Protein AF-A0A2V8HWJ4-F1 (afdb_monomer)

Mean predicted aligned error: 10.18 Å

Radius of gyration: 19.5 Å; Cα contacts (8 Å, |Δi|>4): 257; chains: 1; bounding box: 51×51×56 Å

Nearest PDB structures (foldseek):
  8vdk-assembly1_A  TM=6.441E-01  e=9.575E-03  Staphylococcus aureus subsp. aureus JH1
  4jdz-assembly1_B  TM=6.103E-01  e=1.844E-02  Staphylococcus aureus subsp. aureus TCH60
  4yok-assembly1_A  TM=5.145E-01  e=1.670E-01  Parabacteroides merdae ATCC 43184
  2xtl-assembly1_A  TM=5.226E-01  e=6.705E+00  Streptococcus agalactiae 515

Secondary structure (DSSP, 8-state):
-----------------EEEEEEEEEE-S--HHHHHHHHTT--EEEEEE-GGGGGG-EEEEPPTTSEEEEEEEESSEEEEEEES--TTEEEEEEEETTEE-TTT-EE--SS-PPPEEEEEEE--TTTT-------

pLDDT: mean 81.37, std 16.49, range [39.09, 96.19]

Structure (mmCIF, N/CA/C/O backbone):
data_AF-A0A2V8HWJ4-F1
#
_entry.id   AF-A0A2V8HWJ4-F1
#
loop_
_atom_site.group_PDB
_atom_site.id
_atom_site.type_symbol
_atom_site.label_atom_id
_atom_site.label_alt_id
_atom_site.label_comp_id
_atom_site.label_asym_id
_atom_site.label_entity_id
_atom_site.label_seq_id
_atom_site.pdbx_PDB_ins_code
_atom_site.Cartn_x
_atom_site.Cartn_y
_atom_site.Cartn_z
_atom_site.occupancy
_atom_site.B_iso_or_equiv
_atom_site.auth_seq_id
_atom_site.auth_comp_id
_atom_site.auth_asym_id
_atom_site.auth_atom_id
_atom_site.pdbx_PDB_model_num
ATOM 1 N N . MET A 1 1 ? 35.511 26.209 2.183 1.00 46.88 1 MET A N 1
ATOM 2 C CA . MET A 1 1 ? 34.753 24.993 1.827 1.00 46.88 1 MET A CA 1
ATOM 3 C C . MET A 1 1 ? 34.535 25.047 0.328 1.00 46.88 1 MET A C 1
ATOM 5 O O . MET A 1 1 ? 33.851 25.951 -0.124 1.00 46.88 1 MET A O 1
ATOM 9 N N . ASN A 1 2 ? 35.240 24.205 -0.425 1.00 43.47 2 ASN A N 1
ATOM 10 C CA . ASN A 1 2 ? 35.139 24.133 -1.881 1.00 43.47 2 ASN A CA 1
ATOM 11 C C . ASN A 1 2 ? 34.157 23.004 -2.209 1.00 43.47 2 ASN A C 1
ATOM 13 O O . ASN A 1 2 ? 34.398 21.871 -1.796 1.00 43.47 2 ASN A O 1
ATOM 17 N N . VAL A 1 3 ? 33.043 23.324 -2.862 1.00 63.38 3 VAL A N 1
ATOM 18 C CA . VAL A 1 3 ? 32.125 22.321 -3.405 1.00 63.38 3 VAL A CA 1
ATOM 19 C C . VAL A 1 3 ? 32.685 21.967 -4.775 1.00 63.38 3 VAL A C 1
ATOM 21 O O . VAL A 1 3 ? 32.548 22.739 -5.717 1.00 63.38 3 VAL A O 1
ATOM 24 N N . ALA A 1 4 ? 33.395 20.843 -4.862 1.00 56.09 4 ALA A N 1
ATOM 25 C CA . ALA A 1 4 ? 33.713 20.257 -6.153 1.00 56.09 4 ALA A CA 1
ATOM 26 C C . ALA A 1 4 ? 32.405 19.690 -6.717 1.00 56.09 4 ALA A C 1
ATOM 28 O O . ALA A 1 4 ? 31.874 18.710 -6.198 1.00 56.09 4 ALA A O 1
ATOM 29 N N . GLU A 1 5 ? 31.854 20.355 -7.729 1.00 59.22 5 GLU A N 1
ATOM 30 C CA . GLU A 1 5 ? 30.802 19.797 -8.573 1.00 59.22 5 GLU A CA 1
ATOM 31 C C . GLU A 1 5 ? 31.444 18.714 -9.446 1.00 59.22 5 GLU A C 1
ATOM 33 O O . GLU A 1 5 ? 31.859 18.967 -10.575 1.00 59.22 5 GLU A O 1
ATOM 38 N N . GLU A 1 6 ? 31.607 17.509 -8.898 1.00 63.28 6 GLU A N 1
ATOM 39 C CA . GLU A 1 6 ? 31.874 16.349 -9.741 1.00 63.28 6 GLU A CA 1
ATOM 40 C C . GLU A 1 6 ? 30.612 16.081 -10.577 1.00 63.28 6 GLU A C 1
ATOM 42 O O . GLU A 1 6 ? 29.525 15.922 -10.005 1.00 63.28 6 GLU A O 1
ATOM 47 N N . PRO A 1 7 ? 30.704 16.074 -11.920 1.00 59.50 7 PRO A N 1
ATOM 48 C CA . PRO A 1 7 ? 29.575 15.722 -12.761 1.00 59.50 7 PRO A CA 1
ATOM 49 C C . PRO A 1 7 ? 29.155 14.297 -12.412 1.00 59.50 7 PRO A C 1
ATOM 51 O O . PRO A 1 7 ? 29.977 13.385 -12.409 1.00 59.50 7 PRO A O 1
ATOM 54 N N . VAL A 1 8 ? 27.875 14.093 -12.107 1.00 60.78 8 VAL A N 1
ATOM 55 C CA . VAL A 1 8 ? 27.332 12.748 -11.905 1.00 60.78 8 VAL A CA 1
ATOM 56 C C . VAL A 1 8 ? 27.335 12.044 -13.264 1.00 60.78 8 VAL A C 1
ATOM 58 O O . VAL A 1 8 ? 26.416 12.196 -14.068 1.00 60.78 8 VAL A O 1
ATOM 61 N N . GLU A 1 9 ? 28.417 11.331 -13.561 1.00 56.38 9 GLU A N 1
ATOM 62 C CA . GLU A 1 9 ? 28.587 10.573 -14.795 1.00 56.38 9 GLU A CA 1
ATOM 63 C C . GLU A 1 9 ? 27.740 9.289 -14.747 1.00 56.38 9 GLU A C 1
ATOM 65 O O . GLU A 1 9 ? 27.767 8.527 -13.783 1.00 56.38 9 GLU A O 1
ATOM 70 N N . ASN A 1 10 ? 26.980 9.054 -15.822 1.00 44.91 10 ASN A N 1
ATOM 71 C CA . ASN A 1 10 ? 26.150 7.870 -16.072 1.00 44.91 10 ASN A CA 1
ATOM 72 C C . ASN A 1 10 ? 24.976 7.612 -15.104 1.00 44.91 10 ASN A C 1
ATOM 74 O O . ASN A 1 10 ? 24.850 6.541 -14.508 1.00 44.91 10 ASN A O 1
ATOM 78 N N . VAL A 1 11 ? 24.000 8.525 -15.072 1.00 57.62 11 VAL A N 1
ATOM 79 C CA . VAL A 1 11 ? 22.629 8.147 -14.684 1.00 57.62 11 VAL A CA 1
ATOM 80 C C . VAL A 1 11 ? 21.995 7.371 -15.841 1.00 57.62 11 VAL A C 1
ATOM 82 O O . VAL A 1 11 ? 21.488 7.947 -16.802 1.00 57.62 11 VAL A O 1
ATOM 85 N N . VAL A 1 12 ? 22.037 6.041 -15.771 1.00 59.84 12 VAL A N 1
ATOM 86 C CA . VAL A 1 12 ? 21.281 5.180 -16.690 1.00 59.84 12 VAL A CA 1
ATOM 87 C C . VAL A 1 12 ? 19.819 5.185 -16.247 1.00 59.84 12 VAL A C 1
ATOM 89 O O . VAL A 1 12 ? 19.450 4.517 -15.283 1.00 59.84 12 VAL A O 1
ATOM 92 N N . VAL A 1 13 ? 18.975 5.949 -16.944 1.00 58.25 13 VAL A N 1
ATOM 93 C CA . VAL A 1 13 ? 17.521 5.923 -16.735 1.00 58.25 13 VAL A CA 1
ATOM 94 C C . VAL A 1 13 ? 16.953 4.722 -17.486 1.00 58.25 13 VAL A C 1
ATOM 96 O O . VAL A 1 13 ? 16.794 4.750 -18.706 1.00 58.25 13 VAL A O 1
ATOM 99 N N . LEU A 1 14 ? 16.671 3.640 -16.761 1.00 59.69 14 LEU A N 1
ATOM 100 C CA . LEU A 1 14 ? 16.022 2.468 -17.337 1.00 59.69 14 LEU A CA 1
ATOM 101 C C . LEU A 1 14 ? 14.528 2.761 -17.533 1.00 59.69 14 LEU A C 1
ATOM 103 O O . LEU A 1 14 ? 13.748 2.724 -16.583 1.00 59.69 14 LEU A O 1
ATOM 107 N N . VAL A 1 15 ? 14.125 3.045 -18.771 1.00 60.78 15 VAL A N 1
ATOM 108 C CA . VAL A 1 15 ? 12.708 3.180 -19.132 1.00 60.78 15 VAL A CA 1
ATOM 109 C C . VAL A 1 15 ? 12.114 1.779 -19.245 1.00 60.78 15 VAL A C 1
ATOM 111 O O . VAL A 1 15 ? 12.237 1.113 -20.272 1.00 60.78 15 VAL A O 1
ATOM 114 N N . THR A 1 16 ? 11.511 1.306 -18.158 1.00 63.81 16 THR A N 1
ATOM 115 C CA . THR A 1 16 ? 10.693 0.087 -18.183 1.00 63.81 16 THR A CA 1
ATOM 116 C C . THR A 1 16 ? 9.255 0.456 -18.547 1.00 63.81 16 THR A C 1
ATOM 118 O O . THR A 1 16 ? 8.812 1.549 -18.186 1.00 63.81 16 THR A O 1
ATOM 121 N N . PRO A 1 17 ? 8.507 -0.409 -19.262 1.00 74.81 17 PRO A N 1
ATOM 122 C CA . PRO A 1 17 ? 7.065 -0.241 -19.380 1.00 74.81 17 PRO A CA 1
ATOM 123 C C . PRO A 1 17 ? 6.478 -0.050 -17.982 1.00 74.81 17 PRO A C 1
ATOM 125 O O . PRO A 1 17 ? 6.804 -0.810 -17.069 1.00 74.81 17 PRO A O 1
ATOM 128 N N . SER A 1 18 ? 5.664 0.985 -17.811 1.00 81.56 18 SER A N 1
ATOM 129 C CA . SER A 1 18 ? 5.021 1.285 -16.542 1.00 81.56 18 SER A CA 1
ATOM 130 C C . SER A 1 18 ? 3.521 1.043 -16.643 1.00 81.56 18 SER A C 1
ATOM 132 O O . SER A 1 18 ? 2.923 1.112 -17.719 1.00 81.56 18 SER A O 1
ATOM 134 N N . GLN A 1 19 ? 2.911 0.706 -15.515 1.00 87.75 19 GLN A N 1
ATOM 135 C CA . GLN A 1 19 ? 1.481 0.476 -15.412 1.00 87.75 19 GLN A CA 1
ATOM 136 C C . GLN A 1 19 ? 0.864 1.404 -14.381 1.00 87.75 19 GLN A C 1
ATOM 138 O O . GLN A 1 19 ? 1.471 1.766 -13.372 1.00 87.75 19 GLN A O 1
ATOM 143 N N . ARG A 1 20 ? -0.391 1.761 -14.641 1.00 90.81 20 ARG A N 1
ATOM 144 C CA . ARG A 1 20 ? -1.256 2.420 -13.673 1.00 90.81 20 ARG A CA 1
ATOM 145 C C . ARG A 1 20 ? -2.077 1.355 -12.960 1.00 90.81 20 ARG A C 1
ATOM 147 O O . ARG A 1 20 ? -2.779 0.592 -13.617 1.00 90.81 20 ARG A O 1
ATOM 154 N N . ILE A 1 21 ? -2.029 1.344 -11.632 1.00 92.81 21 ILE A N 1
ATOM 155 C CA . ILE A 1 21 ? -2.837 0.452 -10.798 1.00 92.81 21 ILE A CA 1
ATOM 156 C C . ILE A 1 21 ? -3.852 1.304 -10.049 1.00 92.81 21 ILE A C 1
ATOM 158 O O . ILE A 1 21 ? -3.497 2.212 -9.297 1.00 92.81 21 ILE A O 1
ATOM 162 N N . THR A 1 22 ? -5.129 1.016 -10.263 1.00 95.44 22 THR A N 1
ATOM 163 C CA . THR A 1 22 ? -6.211 1.566 -9.445 1.00 95.44 22 THR A CA 1
ATOM 164 C C . THR A 1 22 ? -6.525 0.589 -8.330 1.00 95.44 22 THR A C 1
ATOM 166 O O . THR A 1 22 ? -6.549 -0.620 -8.556 1.00 95.44 22 THR A O 1
ATOM 169 N N . GLY A 1 23 ? -6.775 1.105 -7.133 1.00 95.81 23 GLY A N 1
ATOM 170 C CA . GLY A 1 23 ? -7.134 0.261 -6.012 1.00 95.81 23 GLY A CA 1
ATOM 171 C C . GLY A 1 23 ? -8.056 0.923 -5.009 1.00 95.81 23 GLY A C 1
ATOM 172 O O . GLY A 1 23 ? -8.393 2.106 -5.114 1.00 95.81 23 GLY A O 1
ATOM 173 N N . ARG A 1 24 ? -8.485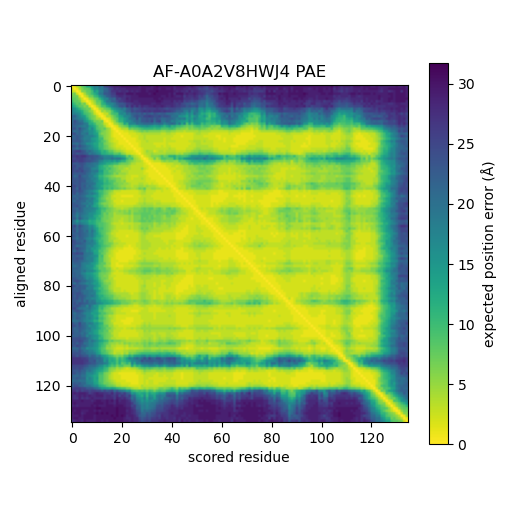 0.108 -4.052 1.00 95.88 24 ARG A N 1
ATOM 174 C CA . ARG A 1 24 ? -9.362 0.489 -2.955 1.00 95.88 24 ARG A CA 1
ATOM 175 C C . ARG A 1 24 ? -8.903 -0.174 -1.666 1.00 95.88 24 ARG A C 1
ATOM 177 O O . ARG A 1 24 ? -8.563 -1.356 -1.646 1.00 95.88 24 ARG A O 1
ATOM 184 N N . LEU A 1 25 ? -8.907 0.616 -0.605 1.00 93.88 25 LEU A N 1
ATOM 185 C CA . LEU A 1 25 ? -8.742 0.166 0.761 1.00 93.88 25 LEU A CA 1
ATOM 186 C C . LEU A 1 25 ? -10.122 -0.007 1.393 1.00 93.88 25 LEU A C 1
ATOM 188 O O . LEU A 1 25 ? -10.949 0.904 1.353 1.00 93.88 25 LEU A O 1
ATOM 192 N N . GLU A 1 26 ? -10.355 -1.175 1.971 1.00 91.81 26 GLU A N 1
ATOM 193 C CA . GLU A 1 26 ? -11.576 -1.523 2.683 1.00 91.81 26 GLU A CA 1
ATOM 194 C C . GLU A 1 26 ? -11.258 -1.815 4.146 1.00 91.81 26 GLU A C 1
ATOM 196 O O . GLU A 1 26 ? -10.200 -2.348 4.481 1.00 91.81 26 GLU A O 1
ATOM 201 N N . ILE A 1 27 ? -12.178 -1.441 5.029 1.00 89.44 27 ILE A N 1
ATOM 202 C CA . ILE A 1 27 ? -12.066 -1.710 6.460 1.00 89.44 27 ILE A CA 1
ATOM 203 C C . ILE A 1 27 ? -12.988 -2.886 6.748 1.00 89.44 27 ILE A C 1
ATOM 205 O O . ILE A 1 27 ? -14.202 -2.768 6.579 1.00 89.44 27 ILE A O 1
ATOM 209 N N . GLU A 1 28 ? -12.411 -4.022 7.128 1.00 84.06 28 GLU A N 1
ATOM 210 C CA . GLU A 1 28 ? -13.166 -5.259 7.350 1.00 84.06 28 GLU A CA 1
ATOM 211 C C . GLU A 1 28 ? -13.963 -5.209 8.660 1.00 84.06 28 GLU A C 1
ATOM 213 O O . GLU A 1 28 ? -15.060 -5.760 8.761 1.00 84.06 28 GLU A O 1
ATOM 218 N N . ASP A 1 29 ? -13.439 -4.502 9.659 1.00 78.19 29 ASP A N 1
ATOM 219 C CA . ASP A 1 29 ? -14.082 -4.343 10.955 1.00 78.19 29 ASP A CA 1
ATOM 220 C C . ASP A 1 29 ? -14.601 -2.919 11.202 1.00 78.19 29 ASP A C 1
ATOM 222 O O . ASP A 1 29 ? -14.595 -2.024 10.355 1.00 78.19 29 ASP A O 1
ATOM 226 N N . SER A 1 30 ? -15.142 -2.719 12.400 1.00 70.75 30 SER A N 1
ATOM 227 C CA . SER A 1 30 ? -15.635 -1.420 12.845 1.00 70.75 30 SER A CA 1
ATOM 228 C C . SER A 1 30 ? -14.602 -0.633 13.651 1.00 70.75 30 SER A C 1
ATOM 230 O O . SER A 1 30 ? -15.034 0.205 14.438 1.00 70.75 30 SER A O 1
ATOM 232 N N . SER A 1 31 ? -13.288 -0.877 13.494 1.00 80.31 31 SER A N 1
ATOM 233 C CA . SER A 1 31 ? -12.247 -0.113 14.203 1.00 80.31 31 SER A CA 1
ATOM 234 C C . SER A 1 31 ? -1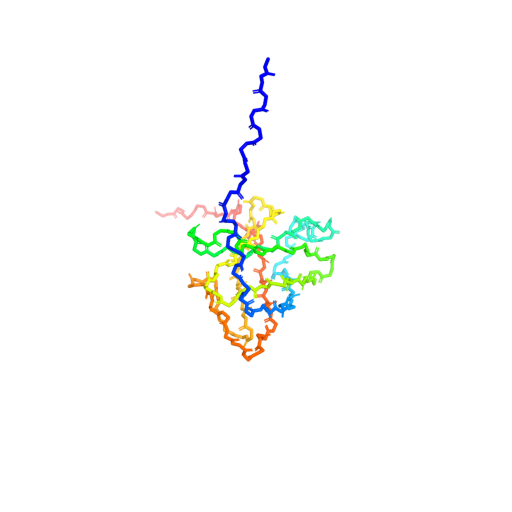2.401 1.386 13.914 1.00 80.31 31 SER A C 1
ATOM 236 O O . SER A 1 31 ? -12.202 1.828 12.772 1.00 80.31 31 SER A O 1
ATOM 238 N N . PRO A 1 32 ? -12.767 2.193 14.928 1.00 83.06 32 PRO A N 1
ATOM 239 C CA . PRO A 1 32 ? -12.885 3.635 14.762 1.00 83.06 32 PRO A CA 1
ATOM 240 C C . PRO A 1 32 ? -11.544 4.285 14.419 1.00 83.06 32 PRO A C 1
ATOM 242 O O . PRO A 1 32 ? -11.515 5.261 13.676 1.00 83.06 32 PRO A O 1
ATOM 245 N N . GLU A 1 33 ? -10.440 3.730 14.921 1.00 85.62 33 GLU A N 1
ATOM 246 C CA . GLU A 1 33 ? -9.082 4.225 14.707 1.00 85.62 33 GLU A CA 1
ATOM 247 C C . GLU A 1 33 ? -8.654 4.056 13.244 1.00 85.62 33 GLU A C 1
ATOM 249 O O . GLU A 1 33 ? -8.167 5.005 12.625 1.00 85.62 33 GLU A O 1
ATOM 254 N N . VAL A 1 34 ? -8.888 2.875 12.655 1.00 83.75 34 VAL A N 1
ATOM 255 C CA . VAL A 1 34 ? -8.596 2.627 11.232 1.00 83.75 34 VAL A CA 1
ATOM 256 C C . VAL A 1 34 ? -9.471 3.511 10.350 1.00 83.75 34 VAL A C 1
ATOM 258 O O . VAL A 1 34 ? -8.976 4.127 9.404 1.00 83.75 34 VAL A O 1
ATOM 261 N N . ARG A 1 35 ? -10.761 3.636 10.684 1.00 86.44 35 ARG A N 1
ATOM 262 C CA . ARG A 1 35 ? -11.685 4.507 9.948 1.00 86.44 35 ARG A CA 1
ATOM 263 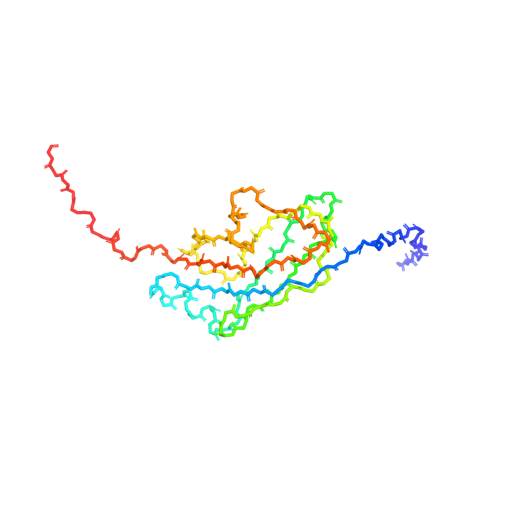C C . ARG A 1 35 ? -11.253 5.966 9.993 1.00 86.44 35 ARG A C 1
ATOM 265 O O . ARG A 1 35 ? -11.217 6.614 8.951 1.00 86.44 35 ARG A O 1
ATOM 272 N N . GLN A 1 36 ? -10.847 6.456 11.159 1.00 88.00 36 GLN A N 1
ATOM 273 C CA . GLN A 1 36 ? -10.325 7.809 11.305 1.00 88.00 36 GLN A CA 1
ATOM 274 C C . GLN A 1 36 ? -9.064 8.031 10.456 1.00 88.00 36 GLN A C 1
ATOM 276 O O . GLN A 1 36 ? -8.948 9.079 9.823 1.00 88.00 36 GLN A O 1
ATOM 281 N N . ALA A 1 37 ? -8.148 7.060 10.388 1.00 85.81 37 ALA A N 1
ATOM 282 C CA . ALA A 1 37 ? -6.938 7.169 9.569 1.00 85.81 37 ALA A CA 1
ATOM 283 C C . ALA A 1 37 ? -7.249 7.259 8.058 1.00 85.81 37 ALA A C 1
ATOM 285 O O . ALA A 1 37 ? -6.623 8.049 7.342 1.00 85.81 37 ALA A O 1
ATOM 286 N N . VAL A 1 38 ? -8.247 6.502 7.577 1.00 85.75 38 VAL A N 1
ATOM 287 C CA . VAL A 1 38 ? -8.755 6.601 6.193 1.00 85.75 38 VAL A CA 1
ATOM 288 C C . VAL A 1 38 ? -9.401 7.965 5.946 1.00 85.75 38 VAL A C 1
ATOM 290 O O . VAL A 1 38 ? -9.048 8.657 4.993 1.00 85.75 38 VAL A O 1
ATOM 293 N N . GLU A 1 39 ? -10.313 8.397 6.819 1.00 86.00 39 GLU A N 1
ATOM 294 C CA . GLU A 1 39 ? -11.035 9.672 6.686 1.00 86.00 39 GLU A CA 1
ATOM 295 C C . GLU A 1 39 ? -10.111 10.898 6.772 1.00 86.00 39 GLU A C 1
ATOM 297 O O . GLU A 1 39 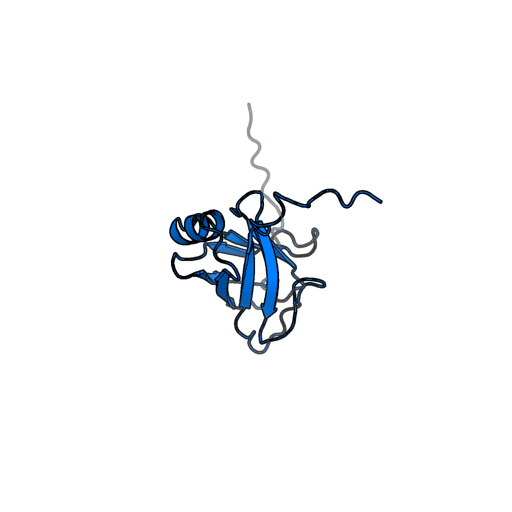? -10.385 11.944 6.169 1.00 86.00 39 GLU A O 1
ATOM 302 N N . ALA A 1 40 ? -8.998 10.769 7.495 1.00 87.12 40 ALA A N 1
ATOM 303 C CA . ALA A 1 40 ? -7.946 11.771 7.576 1.00 87.12 40 ALA A CA 1
ATOM 304 C C . ALA A 1 40 ? -7.023 11.785 6.341 1.00 87.12 40 ALA A C 1
ATOM 306 O O . ALA A 1 40 ? -6.227 12.714 6.204 1.00 87.12 40 ALA A O 1
ATOM 307 N N . GLY A 1 41 ? -7.123 10.799 5.439 1.00 83.94 41 GLY A N 1
ATOM 308 C CA . GLY A 1 41 ? -6.260 10.674 4.259 1.00 83.94 41 GLY A CA 1
ATOM 309 C C . GLY A 1 41 ? -4.797 10.407 4.616 1.00 83.94 41 GLY A C 1
ATOM 310 O O . GLY A 1 41 ? -3.897 10.890 3.935 1.00 83.94 41 GLY A O 1
ATOM 311 N N . GLN A 1 42 ? -4.552 9.703 5.724 1.00 87.06 42 GLN A N 1
ATOM 312 C CA . GLN A 1 42 ? -3.204 9.464 6.255 1.00 87.06 42 GLN A CA 1
ATOM 313 C C . GLN A 1 42 ? -2.606 8.129 5.801 1.00 87.06 42 GLN A C 1
ATOM 315 O O . GLN A 1 42 ? -1.426 7.873 6.041 1.00 87.06 42 GLN A O 1
ATOM 320 N N . LEU A 1 43 ? -3.403 7.270 5.160 1.00 92.50 43 LEU A N 1
ATOM 321 C CA . LEU A 1 43 ? -2.953 5.947 4.743 1.00 92.50 43 LEU A CA 1
ATOM 322 C C . LEU A 1 43 ? -2.212 6.008 3.412 1.00 92.50 43 LEU A C 1
ATOM 324 O O . LEU A 1 43 ? -2.747 6.472 2.404 1.00 92.50 43 LEU A O 1
ATOM 328 N N . HIS A 1 44 ? -0.974 5.521 3.413 1.00 95.31 44 HIS A N 1
ATOM 329 C CA . HIS A 1 44 ? -0.118 5.488 2.232 1.00 95.31 44 HIS A CA 1
ATOM 330 C C . HIS A 1 44 ? 0.110 4.046 1.788 1.00 95.31 44 HIS A C 1
ATOM 332 O O . HIS A 1 44 ? 0.796 3.278 2.468 1.00 95.31 44 HIS A O 1
ATOM 338 N N . VAL A 1 45 ? -0.407 3.698 0.615 1.00 96.19 45 VAL A N 1
ATOM 339 C CA . VAL A 1 45 ? -0.140 2.423 -0.052 1.00 96.19 45 VAL A CA 1
ATOM 340 C C . VAL A 1 45 ? 1.218 2.509 -0.726 1.00 96.19 45 VAL A C 1
ATOM 342 O O . VAL A 1 45 ? 1.456 3.403 -1.535 1.00 96.19 45 VAL A O 1
ATOM 345 N N . ASN A 1 46 ? 2.115 1.587 -0.396 1.00 96.00 46 ASN A N 1
ATOM 346 C CA . ASN A 1 46 ? 3.472 1.556 -0.918 1.00 96.00 46 ASN A CA 1
ATOM 347 C C . ASN A 1 46 ? 3.762 0.222 -1.589 1.00 96.00 46 ASN A C 1
ATOM 349 O O . ASN A 1 46 ? 3.422 -0.845 -1.082 1.00 96.00 46 ASN A O 1
ATOM 353 N N . LEU A 1 47 ? 4.415 0.296 -2.741 1.00 95.31 47 LEU A N 1
ATOM 354 C CA . LEU A 1 47 ? 4.942 -0.846 -3.459 1.00 95.31 47 LEU A CA 1
ATOM 355 C C . LEU A 1 47 ? 6.442 -0.901 -3.238 1.00 95.31 47 LEU A C 1
ATOM 357 O O . LEU A 1 47 ? 7.192 -0.062 -3.742 1.00 95.31 47 LEU A O 1
ATOM 361 N N . ARG A 1 48 ? 6.877 -1.914 -2.492 1.00 95.25 48 ARG A N 1
ATOM 362 C CA . ARG A 1 48 ? 8.287 -2.145 -2.206 1.00 95.25 48 ARG A CA 1
ATOM 363 C C . ARG A 1 48 ? 8.841 -3.239 -3.123 1.00 95.25 48 ARG A C 1
ATOM 365 O O . ARG A 1 48 ? 8.432 -4.396 -2.986 1.00 95.25 48 ARG A O 1
ATOM 372 N N . PRO A 1 49 ? 9.756 -2.911 -4.048 1.00 93.69 49 PRO A N 1
ATOM 373 C CA . PRO A 1 49 ? 10.426 -3.904 -4.878 1.00 93.69 49 PRO A CA 1
ATOM 374 C C . PRO A 1 49 ? 11.557 -4.597 -4.101 1.00 93.69 49 PRO A C 1
ATOM 376 O O . PRO A 1 49 ? 11.771 -4.363 -2.909 1.00 93.69 49 PRO A O 1
ATOM 379 N N . ASN A 1 50 ? 12.319 -5.453 -4.785 1.00 88.81 50 ASN A N 1
ATOM 380 C CA . ASN A 1 50 ? 13.598 -5.941 -4.266 1.00 88.81 50 ASN A CA 1
ATOM 381 C C . ASN A 1 50 ? 14.521 -4.749 -3.900 1.00 88.81 50 ASN A C 1
ATOM 383 O O . ASN A 1 50 ? 14.543 -3.776 -4.653 1.00 88.81 50 ASN A O 1
ATOM 387 N N . PRO A 1 51 ? 15.315 -4.813 -2.809 1.00 87.88 51 PRO A N 1
ATOM 388 C CA . PRO A 1 51 ? 16.227 -3.733 -2.412 1.00 87.88 51 PRO A CA 1
ATOM 389 C C . PRO A 1 51 ? 17.155 -3.208 -3.519 1.00 87.88 51 PRO A C 1
ATOM 391 O O . PRO A 1 51 ? 17.421 -2.012 -3.575 1.00 87.88 51 PRO A O 1
ATOM 394 N N . SER A 1 52 ? 17.602 -4.073 -4.436 1.00 87.94 52 SER A N 1
ATOM 395 C CA . SER A 1 52 ? 18.415 -3.680 -5.605 1.00 87.94 52 SER A CA 1
ATOM 396 C C . SER A 1 52 ? 17.688 -2.755 -6.595 1.00 87.94 52 SER A C 1
ATOM 398 O O . SER A 1 52 ? 18.324 -2.099 -7.414 1.00 87.94 52 SER A O 1
ATOM 400 N N . LEU A 1 53 ? 16.361 -2.681 -6.498 1.00 87.62 53 LEU A N 1
ATOM 401 C CA . LEU A 1 53 ? 15.462 -1.906 -7.345 1.00 87.62 53 LEU A CA 1
ATOM 402 C C . LEU A 1 53 ? 14.669 -0.866 -6.541 1.00 87.62 53 LEU A C 1
ATOM 404 O O . LEU A 1 53 ? 13.609 -0.437 -6.982 1.00 87.62 53 LEU A O 1
ATOM 408 N N . ALA A 1 54 ? 15.147 -0.451 -5.362 1.00 86.62 54 ALA A N 1
ATOM 409 C CA . ALA A 1 54 ? 14.418 0.463 -4.471 1.00 86.62 54 ALA A CA 1
ATOM 410 C C . ALA A 1 54 ? 13.967 1.780 -5.144 1.00 86.62 54 ALA A C 1
ATOM 412 O O . ALA A 1 54 ? 12.945 2.353 -4.764 1.00 86.62 54 ALA A O 1
ATOM 413 N N . PHE A 1 55 ? 14.688 2.228 -6.176 1.00 84.81 55 PHE A N 1
ATOM 414 C CA . PHE A 1 55 ? 14.338 3.392 -6.997 1.00 84.81 55 PHE A CA 1
ATOM 415 C C . PHE A 1 55 ? 13.025 3.234 -7.791 1.00 84.81 55 PHE A C 1
ATOM 417 O O . PHE A 1 55 ? 12.467 4.233 -8.224 1.00 84.81 55 PHE A O 1
ATOM 424 N N . LEU A 1 56 ? 12.520 2.006 -7.962 1.00 88.12 56 LEU A N 1
ATOM 425 C CA . LEU A 1 56 ? 11.227 1.689 -8.587 1.00 88.12 56 LEU A CA 1
ATOM 426 C C . LEU A 1 56 ? 10.079 1.591 -7.572 1.00 88.12 56 LEU A C 1
ATOM 428 O O . LEU A 1 56 ? 9.024 1.035 -7.888 1.00 88.12 56 LEU A O 1
ATOM 432 N N . SER A 1 57 ? 10.288 2.040 -6.332 1.00 90.06 57 SER A N 1
ATOM 433 C CA . SER A 1 57 ? 9.217 2.092 -5.338 1.00 90.06 57 SER A CA 1
ATOM 434 C C . SER A 1 57 ? 8.086 3.013 -5.799 1.00 90.06 57 SER A C 1
ATOM 436 O O . SER A 1 57 ? 8.315 4.072 -6.380 1.00 90.06 57 SER A O 1
ATOM 438 N N . GLY A 1 58 ? 6.851 2.579 -5.560 1.00 91.75 58 GLY A N 1
ATOM 439 C CA . GLY A 1 58 ? 5.644 3.340 -5.878 1.00 91.75 58 GLY A CA 1
ATOM 440 C C . GLY A 1 58 ? 4.891 3.686 -4.604 1.00 91.75 58 GLY A C 1
ATOM 441 O O . GLY A 1 58 ? 4.867 2.883 -3.673 1.00 91.75 58 GLY A O 1
ATOM 442 N N . SER A 1 59 ? 4.262 4.857 -4.554 1.00 94.62 59 SER A N 1
ATOM 443 C CA . SER A 1 59 ? 3.456 5.269 -3.406 1.00 94.62 59 SER A CA 1
ATOM 444 C C . SER A 1 59 ? 2.190 5.980 -3.856 1.00 94.62 59 SER A C 1
ATOM 446 O O . SER A 1 59 ? 2.199 6.715 -4.844 1.00 94.62 59 SER A O 1
ATOM 448 N N . ALA A 1 60 ? 1.103 5.759 -3.128 1.00 95.94 60 ALA A N 1
ATOM 449 C CA . ALA A 1 60 ? -0.159 6.449 -3.315 1.00 95.94 60 ALA A CA 1
ATOM 450 C C . ALA A 1 60 ? -0.804 6.726 -1.960 1.00 95.94 60 ALA A C 1
ATOM 452 O O . ALA A 1 60 ? -0.795 5.883 -1.065 1.00 95.94 60 ALA A O 1
ATOM 453 N N . VAL A 1 61 ? -1.398 7.906 -1.825 1.00 95.31 61 VAL A N 1
ATOM 454 C CA . VAL A 1 61 ? -2.219 8.254 -0.664 1.00 95.31 61 VAL A CA 1
ATOM 455 C C . VAL A 1 61 ? -3.643 7.781 -0.933 1.00 95.31 61 VAL A C 1
ATOM 457 O O . VAL A 1 61 ? -4.190 8.052 -2.006 1.00 95.31 61 VAL A O 1
ATOM 460 N N . ALA A 1 62 ? -4.236 7.072 0.023 1.00 94.38 62 ALA A N 1
ATOM 461 C CA . ALA A 1 62 ? -5.640 6.704 -0.044 1.00 94.38 62 ALA A CA 1
ATOM 462 C C . ALA A 1 62 ? -6.523 7.932 0.203 1.00 94.38 62 ALA A C 1
ATOM 464 O O . ALA A 1 62 ? -6.320 8.696 1.149 1.00 94.38 62 ALA A O 1
ATOM 465 N N . GLY A 1 63 ? -7.518 8.112 -0.661 1.00 93.56 63 GLY A N 1
ATOM 466 C CA . GLY A 1 63 ? -8.590 9.070 -0.454 1.00 93.56 63 GLY A CA 1
ATOM 467 C C . GLY A 1 63 ? -9.450 8.705 0.755 1.00 93.56 63 GLY A C 1
ATOM 468 O O . GLY A 1 63 ? -9.378 7.602 1.298 1.00 93.56 63 GLY A O 1
ATOM 469 N N . LYS A 1 64 ? -10.325 9.633 1.149 1.00 91.38 64 LYS A N 1
ATOM 470 C CA . LYS A 1 64 ? -11.274 9.429 2.260 1.00 91.38 64 LYS A CA 1
ATOM 471 C C . LYS A 1 64 ? -12.283 8.310 1.998 1.00 91.38 64 LYS A C 1
ATOM 473 O O . LYS A 1 64 ? -12.891 7.796 2.925 1.00 91.38 64 LYS A O 1
ATOM 478 N N . ASP A 1 65 ? -12.477 7.969 0.731 1.00 89.06 65 ASP A N 1
ATOM 479 C CA . ASP A 1 65 ? -13.294 6.860 0.243 1.00 89.06 65 ASP A CA 1
ATOM 480 C C . ASP A 1 65 ? -12.498 5.549 0.102 1.00 89.06 65 ASP A C 1
ATOM 482 O O . ASP A 1 65 ? -13.021 4.560 -0.410 1.00 89.06 65 ASP A O 1
ATOM 486 N N . GLY A 1 66 ? -11.227 5.547 0.519 1.00 92.19 66 GLY A N 1
ATOM 487 C CA . GLY A 1 66 ? -10.304 4.425 0.391 1.00 92.19 66 GLY A CA 1
ATOM 488 C C . GLY A 1 66 ? -9.736 4.241 -1.017 1.00 92.19 66 GLY A C 1
ATOM 489 O O . GLY A 1 66 ? -8.906 3.355 -1.212 1.00 92.19 66 GLY A O 1
ATOM 490 N N . ALA A 1 67 ? -10.138 5.040 -2.010 1.00 95.75 67 ALA A N 1
ATOM 491 C CA . ALA A 1 67 ? -9.632 4.903 -3.371 1.00 95.75 67 ALA A CA 1
ATOM 492 C C . ALA A 1 67 ? -8.197 5.431 -3.483 1.00 95.75 67 ALA A C 1
ATOM 494 O O . ALA A 1 67 ? -7.850 6.469 -2.921 1.00 95.75 67 ALA A O 1
ATOM 495 N N . PHE A 1 68 ? -7.356 4.744 -4.250 1.00 95.88 68 PHE A N 1
ATOM 496 C CA . PHE A 1 68 ? -5.994 5.189 -4.532 1.00 95.88 68 PHE A CA 1
ATOM 497 C C . PHE A 1 68 ? -5.573 4.828 -5.953 1.00 95.88 68 PHE A C 1
ATOM 499 O O . PHE A 1 68 ? -6.149 3.960 -6.616 1.00 95.88 68 PHE A O 1
ATOM 506 N N . VAL A 1 69 ? -4.540 5.518 -6.430 1.00 96.00 69 VAL A N 1
ATOM 507 C CA . VAL A 1 69 ? -3.959 5.285 -7.750 1.00 96.00 69 VAL A CA 1
ATOM 508 C C . VAL A 1 69 ? -2.445 5.300 -7.638 1.00 96.00 69 VAL A C 1
ATOM 510 O O . VAL A 1 69 ? -1.860 6.323 -7.291 1.00 96.00 69 VAL A O 1
ATOM 513 N N . LEU A 1 70 ? -1.824 4.183 -7.998 1.00 94.56 70 LEU A N 1
ATOM 514 C CA . LEU A 1 70 ? -0.384 4.077 -8.190 1.00 94.56 70 LEU A CA 1
ATOM 515 C C . LEU A 1 70 ? -0.087 4.321 -9.670 1.00 94.56 70 LEU A C 1
ATOM 517 O O . LEU A 1 70 ? -0.583 3.600 -10.539 1.00 94.56 70 LEU A O 1
ATOM 521 N N . ASN A 1 71 ? 0.683 5.368 -9.953 1.00 91.56 71 ASN A N 1
ATOM 522 C CA . ASN A 1 71 ? 1.136 5.690 -11.303 1.00 91.56 71 ASN A CA 1
ATOM 523 C C . ASN A 1 71 ? 2.564 5.186 -11.504 1.00 91.56 71 ASN A C 1
ATOM 525 O O . ASN A 1 71 ? 3.297 4.994 -10.536 1.00 91.56 71 ASN A O 1
ATOM 529 N N . ASP A 1 72 ? 2.932 4.995 -12.767 1.00 88.69 72 ASP A N 1
ATOM 530 C CA . ASP A 1 72 ? 4.300 4.694 -13.185 1.00 88.69 72 ASP A CA 1
ATOM 531 C C . ASP A 1 72 ? 4.928 3.467 -12.502 1.00 88.69 72 ASP A C 1
ATOM 533 O O . ASP A 1 72 ? 6.126 3.425 -12.227 1.00 88.69 72 ASP A O 1
ATOM 537 N N . VAL A 1 73 ? 4.125 2.428 -12.255 1.00 90.75 73 VAL A N 1
ATOM 538 C CA . VAL A 1 73 ? 4.603 1.206 -11.602 1.00 90.75 73 VAL A CA 1
ATOM 539 C C . VAL A 1 73 ? 5.333 0.328 -12.617 1.00 90.75 73 VAL A C 1
ATOM 541 O O . VAL A 1 73 ? 4.719 -0.186 -13.552 1.00 90.75 73 VAL A O 1
ATOM 544 N N . GLY A 1 74 ? 6.646 0.168 -12.451 1.00 88.81 74 GLY A N 1
ATOM 545 C CA . GLY A 1 74 ? 7.482 -0.619 -13.363 1.00 88.81 74 GLY A CA 1
ATOM 546 C C . GLY A 1 74 ? 7.148 -2.113 -13.348 1.00 88.81 74 GLY A C 1
ATOM 547 O O . GLY A 1 74 ? 6.675 -2.648 -12.354 1.00 88.81 74 GLY A O 1
ATOM 548 N N . VAL A 1 75 ? 7.414 -2.828 -14.441 1.00 88.38 75 VAL A N 1
ATOM 549 C CA . VAL A 1 75 ? 7.140 -4.276 -14.552 1.00 88.38 75 VAL A CA 1
ATOM 550 C C . VAL A 1 75 ? 8.198 -5.099 -13.796 1.00 88.38 75 VAL A C 1
ATOM 552 O O . VAL A 1 75 ? 9.133 -5.639 -14.385 1.00 88.38 75 VAL A O 1
ATOM 555 N N . VAL A 1 76 ? 8.069 -5.169 -12.467 1.00 89.31 76 VAL A N 1
ATOM 556 C CA . VAL A 1 76 ? 8.928 -5.955 -11.559 1.00 89.31 76 VAL A CA 1
ATOM 557 C C . VAL A 1 76 ? 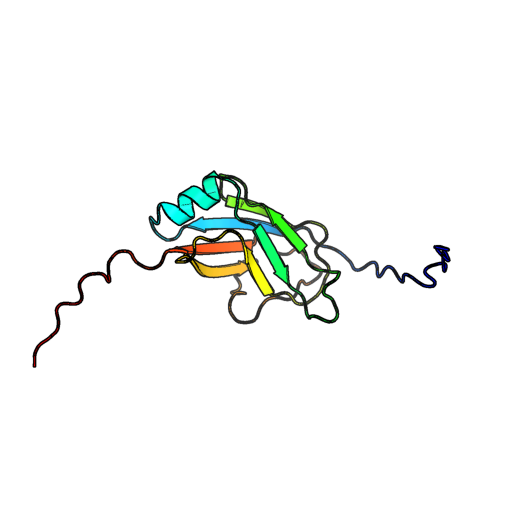8.097 -6.631 -10.459 1.00 89.31 76 VAL A C 1
ATOM 559 O O . VAL A 1 76 ? 6.873 -6.504 -10.420 1.00 89.31 76 VAL A O 1
ATOM 562 N N . HIS A 1 77 ? 8.758 -7.379 -9.571 1.00 91.94 77 HIS A N 1
ATOM 563 C CA . HIS A 1 77 ? 8.118 -8.008 -8.418 1.00 91.94 77 HIS A CA 1
ATOM 564 C C . HIS A 1 77 ? 8.055 -7.052 -7.217 1.00 91.94 77 HIS A C 1
ATOM 566 O O . HIS A 1 77 ? 9.086 -6.521 -6.789 1.00 91.94 77 HIS A O 1
ATOM 572 N N . TYR A 1 78 ? 6.873 -6.910 -6.621 1.00 94.62 78 TYR A N 1
ATOM 573 C CA . TYR A 1 78 ? 6.595 -6.023 -5.494 1.00 94.62 78 TYR A CA 1
ATOM 574 C C . TYR A 1 78 ? 5.989 -6.753 -4.300 1.00 94.62 78 TYR A C 1
ATOM 576 O O . TYR A 1 78 ? 5.329 -7.781 -4.433 1.00 94.62 78 TYR A O 1
ATOM 584 N N . ARG A 1 79 ? 6.162 -6.158 -3.120 1.00 95.31 79 ARG A N 1
ATOM 585 C CA . ARG A 1 79 ? 5.308 -6.374 -1.949 1.00 95.31 79 ARG A CA 1
ATOM 586 C C . ARG A 1 79 ? 4.522 -5.104 -1.655 1.00 95.31 79 ARG A C 1
ATOM 588 O O . ARG A 1 79 ? 5.050 -4.006 -1.830 1.00 95.31 79 ARG A O 1
ATOM 595 N N . VAL A 1 80 ? 3.287 -5.272 -1.194 1.00 94.88 80 VAL A N 1
ATOM 596 C CA . VAL A 1 80 ? 2.457 -4.161 -0.719 1.00 94.88 80 VAL A CA 1
ATOM 597 C C . VAL A 1 80 ? 2.782 -3.879 0.739 1.00 94.88 80 VAL A C 1
ATOM 599 O O . VAL A 1 80 ? 2.891 -4.795 1.551 1.00 94.88 80 VAL A O 1
ATOM 602 N N . GLU A 1 81 ? 2.919 -2.602 1.061 1.00 94.56 81 GLU A N 1
ATOM 603 C CA . GLU A 1 81 ? 3.054 -2.086 2.414 1.00 94.56 81 GLU A CA 1
ATOM 604 C C . GLU A 1 81 ? 2.047 -0.958 2.619 1.00 94.56 81 GLU A C 1
ATOM 606 O O . GLU A 1 81 ? 1.692 -0.243 1.680 1.00 94.56 81 GLU A O 1
ATOM 611 N N . LEU A 1 82 ? 1.592 -0.789 3.855 1.00 93.94 82 LEU A N 1
ATOM 612 C CA . LEU A 1 82 ? 0.688 0.287 4.225 1.00 93.94 82 LEU A CA 1
ATOM 613 C C . LEU A 1 82 ? 1.313 1.069 5.378 1.00 93.94 82 LEU A C 1
ATOM 615 O O . LEU A 1 82 ? 1.626 0.498 6.422 1.00 93.94 82 LEU A O 1
ATOM 619 N N . PHE A 1 83 ? 1.507 2.370 5.183 1.00 93.12 83 PHE A N 1
ATOM 620 C CA . PHE A 1 83 ? 1.958 3.283 6.234 1.00 93.12 83 PHE A CA 1
ATOM 621 C C . PHE A 1 83 ? 0.812 4.182 6.693 1.00 93.12 83 PHE A C 1
ATOM 623 O O . PHE A 1 83 ? -0.179 4.352 5.984 1.00 93.12 83 PHE A O 1
ATOM 630 N N . GLY A 1 84 ? 0.958 4.753 7.890 1.00 89.88 84 GLY A N 1
ATOM 631 C CA . GLY A 1 84 ? -0.085 5.565 8.525 1.00 89.88 84 GLY A CA 1
ATOM 632 C C . GLY A 1 84 ? -1.171 4.743 9.222 1.00 89.88 84 GLY A C 1
ATOM 633 O O . GLY A 1 84 ? -2.123 5.317 9.741 1.00 89.88 84 GLY A O 1
ATOM 634 N N . LEU A 1 85 ? -1.028 3.413 9.256 1.00 87.88 85 LEU A N 1
ATOM 635 C CA . LEU A 1 85 ? -1.904 2.545 10.032 1.00 87.88 85 LEU A CA 1
ATOM 636 C C . LEU A 1 85 ? -1.793 2.842 11.539 1.00 87.88 85 LEU A C 1
ATOM 638 O O . LEU A 1 85 ? -0.680 3.060 12.033 1.00 87.88 85 LEU A O 1
ATOM 642 N N . PRO A 1 86 ? -2.914 2.793 12.283 1.00 87.12 86 PRO A N 1
ATOM 643 C CA . PRO A 1 86 ? -2.893 2.716 13.741 1.00 87.12 86 PRO A CA 1
ATOM 644 C C . PRO A 1 86 ? -2.043 1.538 14.239 1.00 87.12 86 PRO A C 1
ATOM 646 O O . PRO A 1 86 ? -1.898 0.528 13.552 1.00 87.12 86 PRO A O 1
ATOM 649 N N . ALA A 1 87 ? -1.482 1.659 15.446 1.00 82.06 87 ALA A N 1
ATOM 650 C CA . ALA A 1 87 ? -0.514 0.697 15.992 1.00 82.06 87 ALA A CA 1
ATOM 651 C C . ALA A 1 87 ? -1.062 -0.733 16.158 1.00 82.06 87 ALA A C 1
ATOM 653 O O . ALA A 1 87 ? -0.294 -1.687 16.254 1.00 82.06 87 ALA A O 1
ATOM 654 N N . ASP A 1 88 ? -2.378 -0.871 16.222 1.00 83.00 88 ASP A N 1
ATOM 655 C CA . ASP A 1 88 ? -3.111 -2.111 16.411 1.00 83.00 88 ASP A CA 1
ATOM 656 C C . ASP A 1 88 ? -3.773 -2.610 15.115 1.00 83.00 88 ASP A C 1
ATOM 658 O O . ASP A 1 88 ? -4.476 -3.616 15.137 1.00 83.00 88 ASP A O 1
ATOM 662 N N . ALA A 1 89 ? -3.526 -1.958 13.978 1.00 88.81 89 ALA A N 1
ATOM 663 C CA . ALA A 1 89 ? -4.082 -2.339 12.687 1.00 88.81 89 ALA A CA 1
ATOM 664 C C . ALA A 1 89 ? -3.112 -3.171 11.839 1.00 88.81 89 ALA A C 1
ATOM 666 O O . ALA A 1 89 ? -1.890 -3.031 11.914 1.00 88.81 89 ALA A O 1
ATOM 667 N N . TYR A 1 90 ? -3.669 -4.031 10.989 1.00 90.06 90 TYR A N 1
ATOM 668 C CA . TYR A 1 90 ? -2.924 -4.894 10.079 1.00 90.06 90 TYR A CA 1
ATOM 669 C C . TYR A 1 90 ? -3.652 -5.059 8.741 1.00 90.06 90 TYR A C 1
ATOM 671 O O . TYR A 1 90 ? -4.861 -4.848 8.628 1.00 90.06 90 TYR A O 1
ATOM 679 N N . ILE A 1 91 ? -2.897 -5.447 7.711 1.00 92.88 91 ILE A N 1
ATOM 680 C CA . ILE A 1 91 ? -3.461 -5.834 6.416 1.00 92.88 91 ILE A CA 1
ATOM 681 C C . ILE A 1 91 ? -4.025 -7.251 6.567 1.00 92.88 91 ILE A C 1
ATOM 683 O O . ILE A 1 91 ? -3.262 -8.203 6.727 1.00 92.88 91 ILE A O 1
ATOM 687 N N . ALA A 1 92 ? -5.349 -7.377 6.538 1.00 92.44 92 ALA A N 1
ATOM 688 C CA . ALA A 1 92 ? -6.056 -8.650 6.651 1.00 92.44 92 ALA A CA 1
ATOM 689 C C . ALA A 1 92 ? -6.052 -9.417 5.323 1.00 92.44 92 ALA A C 1
ATOM 691 O O . ALA A 1 92 ? -5.904 -10.638 5.298 1.00 92.44 92 ALA A O 1
ATOM 692 N N . SER A 1 93 ? -6.160 -8.698 4.203 1.00 94.75 93 SER A N 1
ATOM 693 C CA . SER A 1 93 ? -5.994 -9.275 2.872 1.00 94.75 93 SER A CA 1
ATOM 694 C C . SER A 1 93 ? -5.468 -8.246 1.877 1.00 94.75 93 SER A C 1
ATOM 696 O O . SER A 1 93 ? -5.669 -7.042 2.033 1.00 94.75 93 SER A O 1
ATOM 698 N N . ALA A 1 94 ? -4.780 -8.725 0.844 1.00 95.94 94 ALA A N 1
ATOM 699 C CA . ALA A 1 94 ? -4.412 -7.919 -0.307 1.00 95.94 94 ALA A CA 1
ATOM 700 C C . ALA A 1 94 ? -4.590 -8.761 -1.568 1.00 95.94 94 ALA A C 1
ATOM 702 O O . ALA A 1 94 ? -4.103 -9.894 -1.634 1.00 95.94 94 ALA A O 1
ATOM 703 N N . ARG A 1 95 ? -5.287 -8.216 -2.563 1.00 95.38 95 ARG A N 1
ATOM 704 C CA . ARG A 1 95 ? -5.562 -8.880 -3.836 1.00 95.38 95 ARG A CA 1
ATOM 705 C C . ARG A 1 95 ? -5.286 -7.965 -5.014 1.00 95.38 95 ARG A C 1
ATOM 707 O O . ARG A 1 95 ? -5.433 -6.751 -4.917 1.00 95.38 95 ARG A O 1
ATOM 714 N N . LEU A 1 96 ? -4.916 -8.563 -6.139 1.00 93.75 96 LEU A N 1
ATOM 715 C CA . LEU A 1 96 ? -4.711 -7.872 -7.407 1.00 93.75 96 LEU A CA 1
ATOM 716 C C . LEU A 1 96 ? -5.394 -8.651 -8.520 1.00 93.75 96 LEU A C 1
ATOM 718 O O . LEU A 1 96 ? -5.030 -9.796 -8.786 1.00 93.75 96 LEU A O 1
ATOM 722 N N . GLY A 1 97 ? -6.426 -8.066 -9.129 1.00 91.44 97 GLY A N 1
ATOM 723 C CA . GLY A 1 97 ? -7.244 -8.785 -10.113 1.00 91.44 97 GLY A CA 1
ATOM 724 C C . GLY A 1 97 ? -7.824 -10.102 -9.573 1.00 91.44 97 GLY A C 1
ATOM 725 O O . GLY A 1 97 ? -7.987 -11.056 -10.327 1.00 91.44 97 GLY A O 1
ATOM 726 N N . GLY A 1 98 ? -8.079 -10.174 -8.261 1.00 90.38 98 GLY A N 1
ATOM 727 C CA . GLY A 1 98 ? -8.593 -11.358 -7.567 1.00 90.38 98 GLY A CA 1
ATOM 728 C C . GLY A 1 98 ? -7.539 -12.350 -7.057 1.00 90.38 98 GLY A C 1
ATOM 729 O O . GLY A 1 98 ? -7.885 -13.215 -6.254 1.00 90.38 98 GLY A O 1
ATOM 730 N N . ALA A 1 99 ? -6.267 -12.232 -7.452 1.00 91.56 99 ALA A N 1
ATOM 731 C CA . ALA A 1 99 ? -5.191 -13.073 -6.924 1.00 91.56 99 ALA A CA 1
ATOM 732 C C . ALA A 1 99 ? -4.684 -12.539 -5.577 1.00 91.56 99 ALA A C 1
ATOM 734 O O . ALA A 1 99 ? -4.495 -11.335 -5.443 1.00 91.56 99 ALA A O 1
ATOM 735 N N . ASP A 1 100 ? -4.442 -13.415 -4.597 1.00 93.44 100 ASP A N 1
ATOM 736 C CA . ASP A 1 100 ? -3.829 -13.042 -3.313 1.00 93.44 100 ASP A CA 1
ATOM 737 C C . ASP A 1 100 ? -2.362 -12.633 -3.512 1.00 93.44 100 ASP A C 1
ATOM 739 O O . ASP A 1 100 ? -1.574 -13.376 -4.102 1.00 93.44 100 ASP A O 1
ATOM 743 N N . ILE A 1 101 ? -2.009 -11.447 -3.012 1.00 94.75 101 ILE A N 1
ATOM 744 C CA . ILE A 1 101 ? -0.667 -10.862 -3.118 1.00 94.75 101 ILE A CA 1
ATOM 745 C C . ILE A 1 101 ? -0.010 -10.614 -1.754 1.00 94.75 101 ILE A C 1
ATOM 747 O O . ILE A 1 101 ? 1.130 -10.150 -1.706 1.00 94.75 101 ILE A O 1
ATOM 751 N N . LEU A 1 102 ? -0.702 -10.882 -0.642 1.00 93.19 102 LEU A N 1
ATOM 752 C CA . LEU A 1 102 ? -0.246 -10.492 0.695 1.00 93.19 102 LEU A CA 1
ATOM 753 C C . LEU A 1 102 ? 0.984 -11.297 1.128 1.00 93.19 102 LEU A C 1
ATOM 755 O O . LEU A 1 102 ? 1.954 -10.736 1.634 1.00 93.19 102 LEU A O 1
ATOM 759 N N . GLY A 1 103 ? 0.956 -12.614 0.910 1.00 89.06 103 GLY A N 1
ATOM 760 C CA . GLY A 1 103 ? 2.025 -13.507 1.364 1.00 89.06 103 GLY A CA 1
ATOM 761 C C . GLY A 1 103 ? 3.279 -13.442 0.492 1.00 89.06 103 GLY A C 1
ATOM 762 O O . GLY A 1 103 ? 4.395 -13.280 0.989 1.00 89.06 103 GLY A O 1
ATOM 763 N N . ASN A 1 104 ? 3.097 -13.561 -0.824 1.00 88.44 104 ASN A N 1
ATOM 764 C CA . ASN A 1 104 ? 4.211 -13.732 -1.757 1.00 88.44 104 ASN A CA 1
ATOM 765 C C . ASN A 1 104 ? 4.573 -12.456 -2.522 1.00 88.44 104 ASN A C 1
ATOM 767 O O . ASN A 1 104 ? 5.655 -12.403 -3.098 1.00 88.44 104 ASN A O 1
ATOM 771 N N . GLY A 1 105 ? 3.741 -11.414 -2.469 1.00 91.88 105 GLY A N 1
ATOM 772 C CA . GLY A 1 105 ? 3.849 -10.276 -3.374 1.00 91.88 105 GLY A CA 1
ATOM 773 C C . GLY A 1 105 ? 3.241 -10.579 -4.741 1.00 91.88 105 GLY A C 1
ATOM 774 O O . GLY A 1 105 ? 2.483 -11.535 -4.906 1.00 91.88 105 GLY A O 1
ATOM 775 N N . PHE A 1 106 ? 3.560 -9.743 -5.723 1.00 92.19 106 PHE A N 1
ATOM 776 C CA . PHE A 1 106 ? 3.069 -9.891 -7.088 1.00 92.19 106 PHE A CA 1
ATOM 777 C C . PHE A 1 106 ? 4.078 -9.384 -8.108 1.00 92.19 106 PHE A C 1
ATOM 779 O O . PHE A 1 106 ? 4.851 -8.465 -7.837 1.00 92.19 106 PHE A O 1
ATOM 786 N N . SER A 1 107 ? 4.021 -9.961 -9.303 1.00 88.88 107 SER A N 1
ATOM 787 C CA . SER A 1 107 ? 4.697 -9.442 -10.486 1.00 88.88 107 SER A CA 1
ATOM 788 C C . SER A 1 107 ? 3.669 -8.790 -11.388 1.00 88.88 107 SER A C 1
ATOM 790 O O . SER A 1 107 ? 2.600 -9.349 -11.636 1.00 88.88 107 SER A O 1
ATOM 792 N N . LEU A 1 108 ? 4.002 -7.616 -11.903 1.00 83.19 108 LEU A N 1
ATOM 793 C CA . LEU A 1 108 ? 3.230 -7.034 -12.988 1.00 83.19 108 LEU A CA 1
ATOM 794 C C . LEU A 1 108 ? 3.591 -7.746 -14.290 1.00 83.19 108 LEU A C 1
ATOM 796 O O . LEU A 1 108 ? 4.755 -8.053 -14.543 1.00 83.19 108 LEU A O 1
ATOM 800 N N . HIS A 1 109 ? 2.585 -8.006 -15.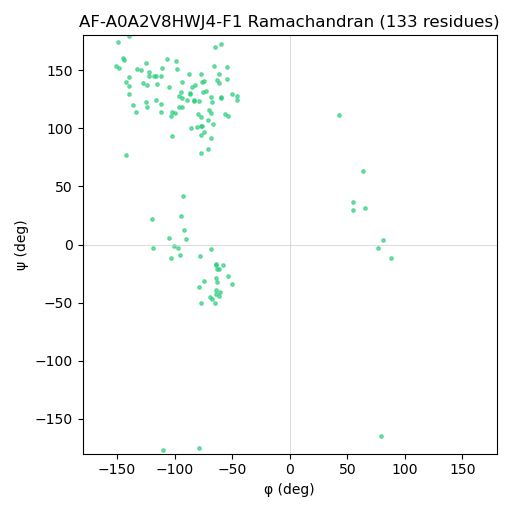114 1.00 73.56 109 HIS A N 1
ATOM 801 C CA . HIS A 1 109 ? 2.735 -8.533 -16.467 1.00 73.56 109 HIS A CA 1
ATOM 802 C C . HIS A 1 109 ? 2.065 -7.544 -17.427 1.00 73.56 109 HIS A C 1
ATOM 804 O O . HIS A 1 109 ? 1.115 -6.873 -17.033 1.00 73.56 109 HIS A O 1
ATOM 810 N N . GLY A 1 110 ? 2.610 -7.369 -18.634 1.00 64.81 110 GLY A N 1
ATOM 811 C CA . GLY A 1 110 ? 2.332 -6.216 -19.511 1.00 64.81 110 GLY A CA 1
ATOM 812 C C . GLY A 1 110 ? 0.868 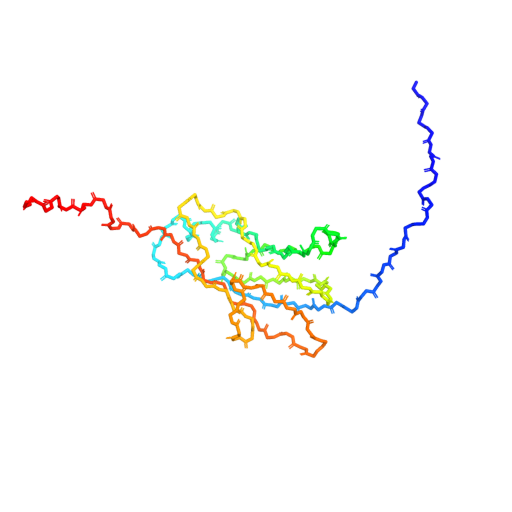-5.989 -19.909 1.00 64.81 110 GLY A C 1
ATOM 813 O O . GLY A 1 110 ? 0.520 -4.874 -20.294 1.00 64.81 110 GLY A O 1
ATOM 814 N N . ASP A 1 111 ? 0.011 -6.997 -19.759 1.00 58.12 111 ASP A N 1
ATOM 815 C CA . ASP A 1 111 ? -1.384 -6.947 -20.179 1.00 58.12 111 ASP A CA 1
ATOM 816 C C . ASP A 1 111 ? -2.287 -6.710 -18.967 1.00 58.12 111 ASP A C 1
ATOM 818 O O . ASP A 1 111 ? -2.678 -7.645 -18.279 1.00 58.12 111 ASP A O 1
ATOM 822 N N . SER A 1 112 ? -2.587 -5.435 -18.711 1.00 57.88 112 SER A N 1
ATOM 823 C CA . SER A 1 112 ? -3.584 -4.926 -17.755 1.00 57.88 112 SER A CA 1
ATOM 824 C C . SER A 1 112 ? -3.631 -5.606 -16.381 1.00 57.88 112 SER A C 1
ATOM 826 O O . SER A 1 112 ? -4.150 -6.705 -16.193 1.00 57.88 112 SER A O 1
ATOM 828 N N . THR A 1 113 ? -3.223 -4.867 -15.363 1.00 73.06 113 THR A N 1
ATOM 829 C CA . THR A 1 113 ? -3.389 -5.312 -13.984 1.00 73.06 113 THR A CA 1
ATOM 830 C C . THR A 1 113 ? -4.802 -4.974 -13.495 1.00 73.06 113 THR A C 1
ATOM 832 O O . THR A 1 113 ? -5.225 -3.820 -13.579 1.00 73.06 113 THR A O 1
ATOM 835 N N . GLY A 1 114 ? -5.551 -5.973 -13.014 1.00 84.50 114 GLY A N 1
ATOM 836 C CA . GLY A 1 114 ? -6.862 -5.761 -12.384 1.00 84.50 114 GLY A CA 1
ATOM 837 C C . GLY A 1 114 ? -6.779 -4.859 -11.139 1.00 84.50 114 GLY A C 1
ATOM 838 O O . GLY A 1 114 ? -5.677 -4.520 -10.702 1.00 84.50 114 GLY A O 1
ATOM 839 N N . PRO A 1 115 ? -7.918 -4.450 -10.547 1.00 93.06 115 PRO A N 1
ATOM 840 C CA . PRO A 1 115 ? -7.897 -3.550 -9.400 1.00 93.06 115 PRO A CA 1
ATOM 841 C C . PRO A 1 115 ? -7.152 -4.173 -8.214 1.00 93.06 115 PRO A C 1
ATOM 843 O O . PRO A 1 115 ? -7.184 -5.392 -8.016 1.00 93.06 115 PRO A O 1
ATOM 846 N N . MET A 1 116 ? -6.480 -3.321 -7.440 1.00 95.50 116 MET A N 1
ATOM 847 C CA . MET A 1 116 ? -5.874 -3.700 -6.168 1.00 95.50 116 MET A CA 1
ATOM 848 C C . MET A 1 116 ? -6.879 -3.503 -5.034 1.00 95.50 116 MET A C 1
ATOM 850 O O . MET A 1 116 ? -7.384 -2.402 -4.829 1.00 95.50 116 MET A O 1
ATOM 854 N N . GLU A 1 117 ? -7.135 -4.552 -4.273 1.00 96.19 117 GLU A N 1
ATOM 855 C CA . GLU A 1 117 ? -8.051 -4.546 -3.134 1.00 96.19 117 GLU A CA 1
ATOM 856 C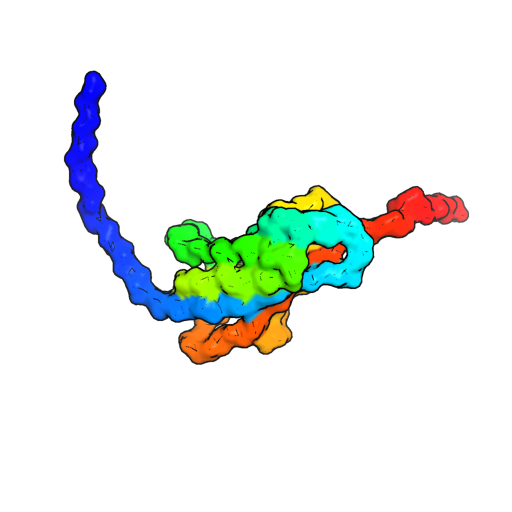 C . GLU A 1 117 ? -7.240 -4.835 -1.875 1.00 96.19 117 GLU A C 1
ATOM 858 O O . GLU A 1 117 ? -6.521 -5.832 -1.817 1.00 96.19 117 GLU A O 1
ATOM 863 N N . ILE A 1 118 ? -7.311 -3.955 -0.879 1.00 95.31 118 ILE A N 1
ATOM 864 C CA . ILE A 1 118 ? -6.595 -4.114 0.391 1.00 95.31 118 ILE A CA 1
ATOM 865 C C . ILE A 1 118 ? -7.619 -4.048 1.515 1.00 95.31 118 ILE A C 1
ATOM 867 O O . ILE A 1 118 ? -8.247 -3.009 1.698 1.00 95.31 118 ILE A O 1
ATOM 871 N N . ALA A 1 119 ? -7.759 -5.123 2.285 1.00 94.19 119 ALA A N 1
ATOM 872 C CA . ALA A 1 119 ? -8.557 -5.119 3.503 1.00 94.19 119 ALA A CA 1
ATOM 873 C C . ALA A 1 119 ? -7.665 -4.840 4.712 1.00 94.19 119 ALA A C 1
ATOM 875 O O . ALA A 1 119 ? -6.619 -5.473 4.892 1.00 94.19 119 ALA A O 1
ATOM 876 N N . VAL A 1 120 ? -8.096 -3.911 5.555 1.00 92.25 120 VAL A N 1
ATOM 877 C CA . VAL A 1 120 ? -7.450 -3.567 6.820 1.00 92.25 120 VAL A CA 1
ATOM 878 C C . VAL A 1 120 ? -8.387 -3.921 7.963 1.00 92.25 120 VAL A C 1
ATOM 880 O O . VAL A 1 120 ? -9.586 -3.649 7.907 1.00 92.25 120 VAL A O 1
ATOM 883 N N . SER A 1 121 ? -7.817 -4.495 9.014 1.00 89.19 121 SER A N 1
ATOM 884 C CA . SER A 1 121 ? -8.512 -4.773 10.265 1.00 89.19 121 SER A CA 1
ATOM 885 C C . SER A 1 121 ? -7.710 -4.185 11.423 1.00 89.19 121 SER A C 1
ATOM 887 O O . SER A 1 121 ? -6.479 -4.237 11.434 1.00 89.19 121 SER A O 1
ATOM 889 N N . GLY A 1 122 ? -8.407 -3.588 12.383 1.00 82.56 122 GLY A N 1
ATOM 890 C CA . GLY A 1 122 ? -7.891 -3.344 13.720 1.00 82.56 122 GLY A CA 1
ATOM 891 C C . GLY A 1 122 ? -7.908 -4.638 14.534 1.00 82.56 122 GLY A C 1
ATOM 892 O O . GLY A 1 122 ? -8.779 -5.494 14.385 1.00 82.56 122 GLY A O 1
ATOM 893 N N . LEU A 1 123 ? -6.938 -4.809 15.426 1.00 69.56 123 LEU A N 1
ATOM 894 C CA . LEU A 1 123 ? -6.967 -5.854 16.443 1.00 69.56 123 LEU A CA 1
ATOM 895 C C . LEU A 1 123 ? -8.351 -5.886 17.100 1.00 69.56 123 LEU A C 1
ATOM 897 O O . LEU A 1 123 ? -8.873 -4.875 17.569 1.00 69.56 123 LEU A O 1
ATOM 901 N N . TRP A 1 124 ? -8.944 -7.078 17.122 1.00 50.34 124 TRP A N 1
ATOM 902 C CA . TRP A 1 124 ? -10.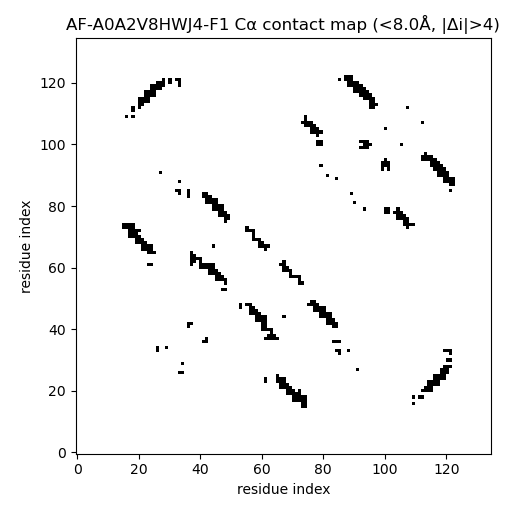278 -7.324 17.656 1.00 50.34 124 TRP A CA 1
ATOM 903 C C . TRP A 1 124 ? -10.490 -6.635 19.021 1.00 50.34 124 TRP A C 1
ATOM 905 O O . TRP A 1 124 ? -9.781 -6.963 19.979 1.00 50.34 124 TRP A O 1
ATOM 915 N N . PRO A 1 125 ? -11.519 -5.779 19.199 1.00 48.69 125 PRO A N 1
ATOM 916 C CA . PRO A 1 125 ? -11.754 -5.098 20.475 1.00 48.69 125 PRO A CA 1
ATOM 917 C C . PRO A 1 125 ? -12.200 -6.030 21.619 1.00 48.69 125 PRO A C 1
ATOM 919 O O . PRO A 1 125 ? -12.387 -5.567 22.742 1.00 48.69 125 PRO A O 1
ATOM 922 N N . HIS A 1 126 ? -12.421 -7.327 21.364 1.00 50.09 126 HIS A N 1
ATOM 923 C CA . HIS A 1 126 ? -13.091 -8.239 22.302 1.00 50.09 126 HIS A CA 1
ATOM 924 C C . HIS A 1 126 ? -12.190 -9.162 23.135 1.00 50.09 126 HIS A C 1
ATOM 926 O O . HIS A 1 126 ? -12.701 -9.848 24.016 1.00 50.09 126 HIS A O 1
ATOM 932 N N . CYS A 1 127 ? -10.863 -9.137 22.988 1.00 48.28 127 CYS A N 1
ATOM 933 C CA . CYS A 1 127 ? -9.983 -9.928 23.865 1.00 48.28 127 CYS A CA 1
ATOM 934 C C . CYS A 1 127 ? -9.480 -9.144 25.097 1.00 48.28 127 CYS A C 1
ATOM 936 O O . CYS A 1 127 ? -8.315 -9.237 25.472 1.00 48.28 127 CYS A O 1
ATOM 938 N N . ARG A 1 128 ? -10.351 -8.357 25.754 1.00 52.97 128 ARG A N 1
ATOM 939 C CA . ARG A 1 128 ? -10.064 -7.767 27.086 1.00 52.97 128 ARG A CA 1
ATOM 940 C C . ARG A 1 128 ? -10.649 -8.563 28.258 1.00 52.97 128 ARG A C 1
ATOM 942 O O . ARG A 1 128 ? -10.379 -8.227 29.407 1.00 52.97 128 ARG A O 1
ATOM 949 N N . SER A 1 129 ? -11.387 -9.642 27.999 1.00 51.88 129 SER A N 1
ATOM 950 C CA . SER A 1 129 ? -11.851 -10.567 29.037 1.00 51.88 129 SER A CA 1
ATOM 951 C C . SER A 1 129 ? -11.809 -12.016 28.549 1.00 51.88 129 SER A C 1
ATOM 953 O O . SER A 1 129 ? -12.841 -12.608 28.244 1.00 51.88 129 SER A O 1
ATOM 955 N N . CYS A 1 130 ? -10.624 -12.624 28.506 1.00 42.81 130 CYS A N 1
ATOM 956 C CA . CYS A 1 130 ? -10.571 -14.068 28.730 1.00 42.81 130 CYS A CA 1
ATOM 957 C C . CYS A 1 130 ? -10.940 -14.298 30.205 1.00 42.81 130 CYS A C 1
ATOM 959 O O . CYS A 1 130 ? -10.158 -13.881 31.068 1.00 42.81 130 CYS A O 1
ATOM 961 N N . PRO A 1 131 ? -12.080 -14.928 30.560 1.00 46.59 131 PRO A N 1
ATOM 962 C CA . PRO A 1 131 ? -12.184 -15.511 31.886 1.00 46.59 131 PRO A CA 1
ATOM 963 C C . PRO A 1 131 ? -11.059 -16.541 31.990 1.00 46.59 131 PRO A C 1
ATOM 965 O O . PRO A 1 131 ? -10.909 -17.399 31.117 1.00 46.59 131 PRO A O 1
ATOM 968 N N . LYS A 1 132 ? -10.230 -16.434 33.033 1.00 43.94 132 LYS A N 1
ATOM 969 C CA . LYS A 1 132 ? -9.345 -17.536 33.406 1.00 43.94 132 LYS A CA 1
ATOM 970 C C . LYS A 1 132 ? -10.233 -18.769 33.560 1.00 43.94 132 LYS A C 1
ATOM 972 O O . LYS A 1 132 ? -11.030 -18.815 34.493 1.00 43.94 132 LYS A O 1
ATOM 977 N N . SER A 1 133 ? -10.115 -19.734 32.651 1.00 41.06 133 SER A N 1
ATOM 978 C CA . SER A 1 133 ? -10.564 -21.087 32.957 1.00 41.06 133 SER A CA 1
ATOM 979 C C . SER A 1 133 ? -9.627 -21.587 34.042 1.00 41.06 133 SER A C 1
ATOM 981 O O . SER A 1 133 ? -8.444 -21.820 33.803 1.00 41.06 133 SER A O 1
ATOM 983 N N . ALA A 1 134 ? -10.146 -21.587 35.264 1.00 44.75 134 ALA A N 1
ATOM 984 C CA . ALA A 1 134 ? -9.644 -22.441 36.310 1.00 44.75 134 ALA A CA 1
ATOM 985 C C . ALA A 1 134 ? -10.040 -23.865 35.925 1.00 44.75 134 ALA A C 1
ATOM 987 O O . ALA A 1 134 ? -11.232 -24.154 35.853 1.00 44.75 134 ALA A O 1
ATOM 988 N N . GLU A 1 135 ? -9.048 -24.707 35.669 1.00 39.09 135 GLU A N 1
ATOM 989 C CA . GLU A 1 135 ? -9.087 -26.119 36.042 1.00 39.09 135 GLU A CA 1
ATOM 990 C C . GLU A 1 135 ? -7.667 -26.582 36.375 1.00 39.09 135 GLU A C 1
ATOM 992 O O . GLU A 1 135 ? -6.731 -26.193 35.635 1.00 39.09 135 GLU A O 1
#

Solvent-accessible surface area (backbone atoms only — not comparable to full-atom values): 7969 Å² total; per-residue (Å²): 138,82,83,78,82,70,76,83,76,80,81,79,79,80,86,60,71,57,42,70,40,48,32,39,49,44,68,78,53,84,43,65,62,56,51,48,30,33,61,67,43,49,29,33,45,30,36,45,37,54,80,95,43,50,90,61,48,34,66,24,58,24,36,61,82,22,41,33,56,36,62,73,37,49,68,48,56,32,36,80,45,74,44,59,64,48,95,58,46,46,78,73,45,32,28,47,58,81,43,79,24,67,90,84,22,48,67,58,61,96,75,73,70,46,54,33,42,34,31,35,31,48,64,72,89,71,80,83,68,76,75,80,79,85,127

Foldseek 3Di:
DDPPPDPPPDPPDDDADFDKAKAFEAEPDPPPQQLVLLLVQPKKKKWAAPPVVRVLIWIWTQHNRRITMTTRRGQGWTEIDIPSHDPQKDFPFKDKLRHTQHPPTDGDDPPDIHHIYTYMYGHDPPPPDDPPPDD

Sequence (135 aa):
MNVAEEPVENVVVLVTPSQRITGRLEIEDSSPEVRQAVEAGQLHVNLRPNPSLAFLSGSAVAGKDGAFVLNDVGVVHYRVELFGLPADAYIASARLGGADILGNGFSLHGDSTGPMEIAVSGLWPHCRSCPKSAE